Protein AF-A0A6M6JPF0-F1 (afdb_monomer)

Organism: NCBI:txid2736640

Secondary structure (DSSP, 8-state):
-EEEEE-SSS-EEEEE-SSSSSS-SEEEEESS-SSS--EEEE-SSSSSS-SEEEE--STTSSS---SEEEE-SSSSSS-SEEEE-SSSSSS--EEEE-TT--GGG--SSS---HHHHHHHHTT-

Nearest PDB structures (foldseek):
  8qjc-assembly1_A  TM=3.720E-01  e=1.946E+00  Salmonella bongori N268-08
  6l7i-assembly1_G  TM=3.555E-01  e=8.956E+00  Photorhabdus luminescens

pLDDT: mean 90.19, std 5.78, range [65.0, 96.75]

Foldseek 3Di:
DKDWDAFPQGKIWIFDDPPPPPAGQWIFIPNPPPPDTQKIFGDPPRPNAGQKMFGDPPPDPPDRQGQKIFGDPPPPQFTQKIFGDPPSPSDTPDIDGQPRHGNQCSDPNDDRCVVVVVRVVVVD

Structure (mmCIF, N/CA/C/O backbone):
data_AF-A0A6M6JPF0-F1
#
_entry.id   AF-A0A6M6JPF0-F1
#
loop_
_atom_site.group_PDB
_atom_site.id
_atom_site.type_symbol
_atom_site.label_atom_id
_atom_site.label_alt_id
_atom_site.label_comp_id
_atom_site.label_asym_id
_atom_site.label_entity_id
_atom_site.label_seq_id
_atom_site.pdbx_PDB_ins_code
_atom_site.Cartn_x
_atom_site.Cartn_y
_atom_site.Cartn_z
_atom_site.occupancy
_atom_site.B_iso_or_equiv
_atom_site.auth_seq_id
_atom_site.auth_comp_id
_atom_site.auth_asym_id
_atom_site.auth_atom_id
_atom_site.pdbx_PDB_model_num
ATOM 1 N N . MET A 1 1 ? -13.542 -11.568 9.873 1.00 86.19 1 MET A N 1
ATOM 2 C CA . MET A 1 1 ? -14.549 -10.506 10.074 1.00 86.19 1 MET A CA 1
ATOM 3 C C . MET A 1 1 ? -14.152 -9.314 9.209 1.00 86.19 1 MET A C 1
ATOM 5 O O . MET A 1 1 ? -13.039 -9.329 8.714 1.00 86.19 1 MET A O 1
ATOM 9 N N . SER A 1 2 ? -15.033 -8.344 8.948 1.00 92.00 2 SER A N 1
ATOM 10 C CA . SER A 1 2 ? -14.635 -7.126 8.228 1.00 92.00 2 SER A CA 1
ATOM 11 C C . SER A 1 2 ? -15.184 -5.888 8.923 1.00 92.00 2 SER A C 1
ATOM 13 O O . SER A 1 2 ? -16.391 -5.845 9.192 1.00 92.00 2 SER A O 1
ATOM 15 N N . ASP A 1 3 ? -14.337 -4.891 9.145 1.00 93.94 3 ASP A N 1
ATOM 16 C CA . ASP A 1 3 ? -14.708 -3.609 9.740 1.00 93.94 3 ASP A CA 1
ATOM 17 C C . ASP A 1 3 ? -14.397 -2.463 8.772 1.00 93.94 3 ASP A C 1
ATOM 19 O O . ASP A 1 3 ? -13.371 -2.459 8.102 1.00 93.94 3 ASP A O 1
ATOM 23 N N . ILE A 1 4 ? -15.318 -1.500 8.664 1.00 95.62 4 ILE A N 1
ATOM 24 C CA . ILE A 1 4 ? -15.231 -0.387 7.708 1.00 95.62 4 ILE A CA 1
ATOM 25 C C . ILE A 1 4 ? -15.078 0.930 8.465 1.00 95.62 4 ILE A C 1
ATOM 27 O O . ILE A 1 4 ? -15.894 1.263 9.332 1.00 95.62 4 ILE A O 1
ATOM 31 N N . TYR A 1 5 ? -14.085 1.713 8.062 1.00 96.44 5 TYR A N 1
ATOM 32 C CA . TYR A 1 5 ? -13.717 3.000 8.629 1.00 96.44 5 TYR A CA 1
ATOM 33 C C . TYR A 1 5 ? -13.816 4.092 7.565 1.00 96.44 5 TYR A C 1
ATOM 35 O O . TYR A 1 5 ? -13.472 3.895 6.405 1.00 96.44 5 TYR A O 1
ATOM 43 N N . TYR A 1 6 ? -14.286 5.266 7.982 1.00 95.50 6 TYR A N 1
ATOM 44 C CA . TYR A 1 6 ? -14.301 6.472 7.157 1.00 95.50 6 TYR A CA 1
ATOM 45 C C . TYR A 1 6 ? -13.288 7.437 7.754 1.00 95.50 6 TYR A C 1
ATOM 47 O O . TYR A 1 6 ? -13.478 7.891 8.887 1.00 95.50 6 TYR A O 1
ATOM 55 N N . THR A 1 7 ? -12.225 7.723 7.016 1.00 94.81 7 THR A N 1
ATOM 56 C CA . THR A 1 7 ? -11.117 8.556 7.485 1.00 94.81 7 THR A CA 1
ATOM 57 C C . THR A 1 7 ? -11.384 10.039 7.235 1.00 94.81 7 THR A C 1
ATOM 59 O O . THR A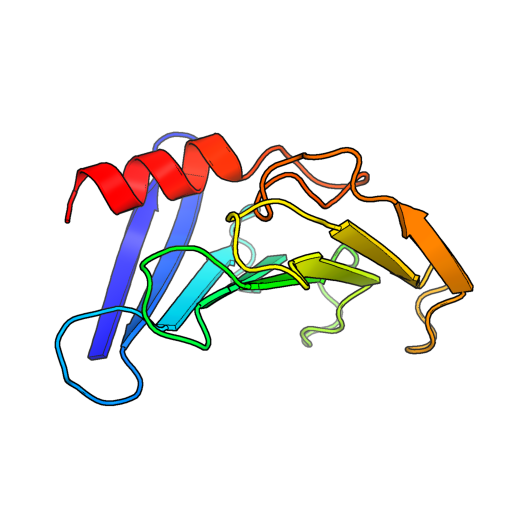 1 7 ? -12.324 10.443 6.534 1.00 94.81 7 THR A O 1
ATOM 62 N N . SER A 1 8 ? -10.592 10.887 7.886 1.00 94.06 8 SER A N 1
ATOM 63 C CA . SER A 1 8 ? -10.769 12.339 7.868 1.00 94.06 8 SER A CA 1
ATOM 64 C C . SER A 1 8 ? -10.379 13.005 6.543 1.00 94.06 8 SER A C 1
ATOM 66 O O . SER A 1 8 ? -10.933 14.058 6.210 1.00 94.06 8 SER A O 1
ATOM 68 N N . ASP A 1 9 ? -9.468 12.391 5.789 1.00 92.12 9 ASP A N 1
ATOM 69 C CA . ASP A 1 9 ? -9.040 12.794 4.442 1.00 92.12 9 ASP A CA 1
ATOM 70 C C . ASP A 1 9 ? -10.097 12.491 3.375 1.00 92.12 9 ASP A C 1
ATOM 72 O O . ASP A 1 9 ? -10.255 13.235 2.407 1.00 92.12 9 ASP A O 1
ATOM 76 N N . GLY A 1 10 ? -10.893 11.457 3.600 1.00 92.81 10 GLY A N 1
ATOM 77 C CA . GLY A 1 10 ? -11.924 11.043 2.687 1.00 92.81 10 GLY A CA 1
ATOM 78 C C . GLY A 1 10 ? -12.006 9.532 2.543 1.00 92.81 10 GLY A C 1
ATOM 79 O O . GLY A 1 10 ? -13.098 9.007 2.369 1.00 92.81 10 GLY A O 1
ATOM 80 N N . SER A 1 11 ? -10.902 8.827 2.656 1.00 94.94 11 SER A N 1
ATOM 81 C CA . SER A 1 11 ? -10.837 7.432 2.252 1.00 94.94 11 SER A CA 1
ATOM 82 C C . SER A 1 11 ? -11.816 6.533 3.021 1.00 94.94 11 SER A C 1
ATOM 84 O O . SER A 1 11 ? -12.273 6.823 4.139 1.00 94.94 11 SER A O 1
ATOM 86 N N . ILE A 1 12 ? -12.187 5.432 2.385 1.00 96.25 12 ILE A N 1
ATOM 87 C CA . ILE A 1 12 ? -12.885 4.323 3.021 1.00 96.25 12 ILE A CA 1
ATOM 88 C C . ILE A 1 12 ? -11.854 3.221 3.200 1.00 96.25 12 ILE A C 1
ATOM 90 O O . ILE A 1 12 ? -11.234 2.781 2.238 1.00 96.25 12 ILE A O 1
ATOM 94 N N . VAL A 1 13 ? -11.668 2.781 4.438 1.00 96.75 13 VAL A N 1
ATOM 95 C CA . VAL A 1 13 ? -10.736 1.705 4.767 1.00 96.75 13 VAL A CA 1
ATOM 96 C C . VAL A 1 13 ? -11.529 0.513 5.269 1.00 96.75 13 VAL A C 1
ATOM 98 O O . VAL A 1 13 ? -12.333 0.654 6.190 1.00 96.75 13 VAL A O 1
ATOM 101 N N . THR A 1 14 ? -11.308 -0.654 4.678 1.00 96.25 14 THR A N 1
ATOM 102 C CA . THR A 1 14 ? -11.872 -1.920 5.152 1.00 96.25 14 THR A CA 1
ATOM 103 C C . THR A 1 14 ? -10.749 -2.775 5.704 1.00 96.25 14 THR A C 1
ATOM 105 O O . THR A 1 14 ? -9.776 -3.020 5.002 1.00 96.25 14 THR A O 1
ATOM 108 N N . LEU A 1 15 ? -10.882 -3.226 6.945 1.00 94.81 15 LEU A N 1
ATOM 109 C CA . LEU A 1 15 ? -9.979 -4.206 7.533 1.00 94.81 15 LEU A CA 1
ATOM 110 C C . LEU A 1 15 ? -10.625 -5.586 7.458 1.00 94.81 15 LEU A C 1
ATOM 112 O O . LEU A 1 15 ? -11.805 -5.723 7.795 1.00 94.81 15 LEU A O 1
ATOM 116 N N . GLU A 1 16 ? -9.873 -6.591 7.027 1.00 94.75 16 GLU A N 1
ATOM 117 C CA . GLU A 1 16 ? -10.317 -7.973 6.880 1.00 94.75 16 GLU A CA 1
ATOM 118 C C . GLU A 1 16 ? -9.480 -8.915 7.752 1.00 94.75 16 GLU A C 1
ATOM 120 O O . GLU A 1 16 ? -8.272 -9.048 7.589 1.00 9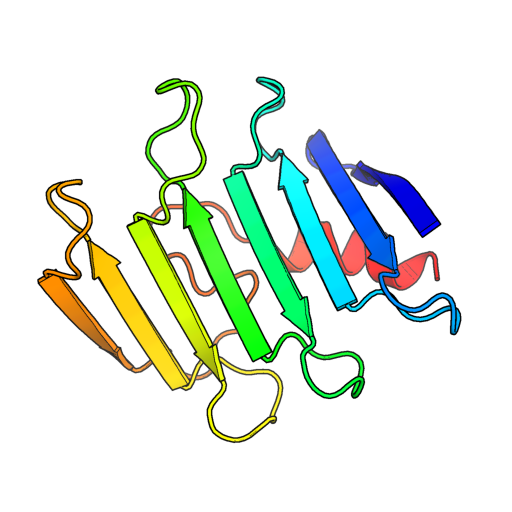4.75 16 GLU A O 1
ATOM 125 N N . ASP A 1 17 ? -10.176 -9.593 8.661 1.00 92.19 17 ASP A N 1
ATOM 126 C CA . ASP A 1 17 ? -9.688 -10.699 9.488 1.00 92.19 17 ASP A CA 1
ATOM 127 C C . ASP A 1 17 ? -10.143 -12.015 8.827 1.00 92.19 17 ASP A C 1
ATOM 129 O O . ASP A 1 17 ? -11.328 -12.386 8.843 1.00 92.19 17 ASP A O 1
ATOM 133 N N . HIS A 1 18 ? -9.236 -12.702 8.151 1.00 90.81 18 HIS A N 1
ATOM 134 C CA . HIS A 1 18 ? -9.524 -13.892 7.366 1.00 90.81 18 HIS A CA 1
ATOM 135 C C . HIS A 1 18 ? -9.636 -15.158 8.214 1.00 90.81 18 HIS A C 1
ATOM 137 O O . HIS A 1 18 ? -10.379 -16.074 7.824 1.00 90.81 18 HIS A O 1
ATOM 143 N N . ASP A 1 19 ? -8.934 -15.242 9.343 1.00 90.88 19 ASP A N 1
ATOM 144 C CA . ASP A 1 19 ? -8.840 -16.473 10.132 1.00 90.88 19 ASP A CA 1
ATOM 145 C C . ASP A 1 19 ? -9.641 -16.459 11.452 1.00 90.88 19 ASP A C 1
ATOM 147 O O . ASP A 1 19 ? -9.952 -17.522 12.012 1.00 90.88 19 ASP A O 1
ATOM 151 N N . GLY A 1 20 ? -10.132 -15.289 11.851 1.00 90.00 20 GLY A N 1
ATOM 152 C CA . GLY A 1 20 ? -11.012 -15.064 12.987 1.00 90.00 20 GLY A CA 1
ATOM 153 C C . GLY A 1 20 ? -10.290 -14.941 14.325 1.00 90.00 20 GLY A C 1
ATOM 154 O O . GLY A 1 20 ? -10.938 -15.167 15.360 1.00 90.00 20 GLY A O 1
ATOM 155 N N . ASP A 1 21 ? -8.984 -14.678 14.340 1.00 87.12 21 ASP A N 1
ATOM 156 C CA . ASP A 1 21 ? -8.197 -14.575 15.569 1.00 87.12 21 ASP A CA 1
ATOM 157 C C . ASP A 1 21 ? -8.246 -13.183 16.232 1.00 87.12 21 ASP A C 1
ATOM 159 O O . ASP A 1 21 ? -7.904 -13.048 17.416 1.00 87.12 21 ASP A O 1
ATOM 163 N N . GLY A 1 22 ? -8.812 -12.201 15.523 1.00 84.62 22 GLY A N 1
ATOM 164 C CA . GLY A 1 22 ? -8.998 -10.828 15.981 1.00 84.62 22 GLY A CA 1
ATOM 165 C C . GLY A 1 22 ? -7.877 -9.868 15.586 1.00 84.62 22 GLY A C 1
ATOM 166 O O . GLY A 1 22 ? -7.877 -8.752 16.107 1.00 84.62 22 GLY A O 1
ATOM 167 N N . TYR A 1 23 ? -6.961 -10.290 14.716 1.00 84.94 23 TYR A N 1
ATOM 168 C CA . TYR A 1 23 ? -6.048 -9.432 13.970 1.00 84.94 23 TYR A CA 1
ATOM 169 C C . TYR A 1 23 ? -6.483 -9.369 12.505 1.00 84.94 23 TYR A C 1
ATOM 171 O O . TYR A 1 23 ? -7.149 -10.267 12.000 1.00 84.94 23 TYR A O 1
ATOM 179 N N . GLU A 1 24 ? -6.186 -8.261 11.838 1.00 89.19 24 GLU A N 1
ATOM 180 C CA . GLU A 1 24 ? -6.562 -8.058 10.445 1.00 89.19 24 GLU A CA 1
ATOM 181 C C . GLU A 1 24 ? -5.369 -8.351 9.530 1.00 89.19 24 GLU A C 1
ATOM 183 O O . GLU A 1 24 ? -4.329 -7.706 9.640 1.00 89.19 24 GLU A O 1
ATOM 188 N N . GLU A 1 25 ? -5.511 -9.312 8.615 1.00 92.56 25 GLU A N 1
ATOM 189 C CA . GLU A 1 25 ? -4.454 -9.660 7.655 1.00 92.56 25 GLU A CA 1
ATOM 190 C C . GLU A 1 25 ? -4.476 -8.771 6.413 1.00 92.56 25 GLU A C 1
ATOM 192 O O . GLU A 1 25 ? -3.515 -8.755 5.646 1.00 92.56 25 GLU A O 1
ATOM 197 N N . THR A 1 26 ? -5.588 -8.091 6.126 1.00 95.00 26 THR A N 1
ATOM 198 C CA . THR A 1 26 ? -5.709 -7.270 4.915 1.00 95.00 26 THR A CA 1
ATOM 199 C C . THR A 1 26 ? -6.416 -5.951 5.187 1.00 95.00 26 THR A C 1
ATOM 201 O O . THR A 1 26 ? -7.510 -5.908 5.742 1.00 95.00 26 THR A O 1
ATOM 204 N N . THR A 1 27 ? -5.798 -4.863 4.737 1.00 95.06 27 THR A N 1
ATOM 205 C CA . THR A 1 27 ? -6.346 -3.508 4.744 1.00 95.06 27 THR A CA 1
ATOM 206 C C . THR A 1 27 ? -6.600 -3.068 3.306 1.00 95.06 27 THR A C 1
ATOM 208 O O . THR A 1 27 ? -5.671 -2.941 2.512 1.00 95.06 27 THR A O 1
ATOM 211 N N . LEU A 1 28 ? -7.860 -2.810 2.973 1.00 95.75 28 LEU A N 1
ATOM 212 C CA . LEU A 1 28 ? -8.305 -2.297 1.678 1.00 95.75 28 LEU A CA 1
ATOM 213 C C . LEU A 1 28 ? -8.582 -0.798 1.795 1.00 95.75 28 LEU A C 1
ATOM 215 O O . LEU A 1 28 ? -9.255 -0.378 2.739 1.00 95.75 28 LEU A O 1
ATOM 219 N N . VAL A 1 29 ? -8.115 0.002 0.841 1.00 95.31 29 VAL A N 1
ATOM 220 C CA . VAL A 1 29 ? -8.321 1.456 0.813 1.00 95.31 29 VAL A CA 1
ATOM 221 C C . VAL A 1 29 ? -8.995 1.861 -0.494 1.00 95.31 29 VAL A C 1
ATOM 223 O O . VAL A 1 29 ? -8.428 1.658 -1.558 1.00 95.31 29 VAL A O 1
ATOM 226 N N . ASP A 1 30 ? -10.184 2.446 -0.394 1.00 94.19 30 ASP A N 1
ATOM 227 C CA . ASP A 1 30 ? -10.863 3.219 -1.443 1.00 94.19 30 ASP A CA 1
ATOM 228 C C . ASP A 1 30 ? -10.621 4.704 -1.117 1.00 94.19 30 ASP A C 1
ATOM 230 O O . ASP A 1 30 ? -11.309 5.317 -0.291 1.00 94.19 30 ASP A O 1
ATOM 234 N N . GLU A 1 31 ? -9.534 5.246 -1.659 1.00 92.19 31 GLU A N 1
ATOM 235 C CA . GLU A 1 31 ? -9.093 6.627 -1.478 1.00 92.19 31 GLU A CA 1
ATOM 236 C C . GLU A 1 31 ? -10.074 7.595 -2.143 1.00 92.19 31 GLU A C 1
ATOM 238 O O . GLU A 1 31 ? -10.452 8.629 -1.574 1.00 92.19 31 GLU A O 1
ATOM 243 N N . ASN A 1 32 ? -10.494 7.262 -3.362 1.00 90.56 32 ASN A N 1
ATOM 244 C CA . ASN A 1 32 ? -11.155 8.209 -4.244 1.00 90.56 32 ASN A CA 1
ATOM 245 C C . ASN A 1 32 ? -12.704 8.197 -4.105 1.00 90.56 32 ASN A C 1
ATOM 247 O O . ASN A 1 32 ? -13.376 9.169 -4.487 1.00 90.56 32 ASN A O 1
ATOM 251 N N . ARG A 1 33 ? -13.258 7.175 -3.436 1.00 91.38 33 ARG A N 1
ATOM 252 C CA . ARG A 1 33 ? -14.685 6.915 -3.164 1.00 91.38 33 ARG A CA 1
ATOM 253 C C . ARG A 1 33 ? -15.530 6.620 -4.396 1.00 91.38 33 ARG A C 1
ATOM 255 O O . ARG A 1 33 ? -16.727 6.954 -4.413 1.00 91.38 33 ARG A O 1
ATOM 262 N N . ASP A 1 34 ? -14.947 6.041 -5.428 1.00 89.50 34 ASP A N 1
ATOM 263 C CA . ASP A 1 34 ? -15.700 5.523 -6.568 1.00 89.50 34 ASP A CA 1
ATOM 264 C C . ASP A 1 34 ? -16.323 4.147 -6.280 1.00 89.50 34 ASP A C 1
ATOM 266 O O . ASP A 1 34 ? -17.251 3.741 -6.987 1.00 89.50 34 ASP A O 1
ATOM 270 N N . GLY A 1 35 ? -15.940 3.516 -5.164 1.00 88.88 35 GLY A N 1
ATOM 271 C CA . GLY A 1 35 ? -16.414 2.204 -4.741 1.00 88.88 35 GLY A CA 1
ATOM 272 C C . GLY A 1 35 ? -15.528 1.056 -5.218 1.00 88.88 35 GLY A C 1
ATOM 273 O O . GLY A 1 35 ? -15.889 -0.102 -4.979 1.00 88.88 35 GLY A O 1
ATOM 274 N N . GLU A 1 36 ? -14.407 1.365 -5.863 1.00 90.31 36 GLU A N 1
ATOM 275 C CA . GLU A 1 36 ? -13.327 0.443 -6.188 1.00 90.31 36 GLU A CA 1
ATOM 276 C C . GLU A 1 36 ? -12.212 0.588 -5.146 1.00 90.31 36 GLU A C 1
ATOM 278 O O . GLU A 1 36 ? -12.141 1.557 -4.398 1.00 90.31 36 GLU A O 1
ATOM 283 N N . THR A 1 37 ? -11.391 -0.447 -4.989 1.00 92.12 37 THR A N 1
ATOM 284 C CA . THR A 1 37 ? -10.282 -0.393 -4.031 1.00 92.12 37 THR A CA 1
ATOM 285 C C . THR A 1 37 ? -9.047 0.118 -4.752 1.00 92.12 37 THR A C 1
ATOM 287 O O . THR A 1 37 ? -8.621 -0.515 -5.702 1.00 92.12 37 THR A O 1
ATOM 290 N N . ASP A 1 38 ? -8.438 1.198 -4.279 1.00 92.56 38 ASP A N 1
ATOM 291 C CA . ASP A 1 38 ? -7.210 1.753 -4.857 1.00 92.56 38 ASP A CA 1
ATOM 292 C C . ASP A 1 38 ? -5.949 1.056 -4.304 1.00 92.56 38 ASP A C 1
ATOM 294 O O . ASP A 1 38 ? -4.916 0.988 -4.972 1.00 92.56 38 ASP A O 1
ATOM 298 N N . ALA A 1 39 ? -5.997 0.522 -3.073 1.00 94.88 39 ALA A N 1
ATOM 299 C CA . ALA A 1 39 ? -4.844 -0.146 -2.465 1.00 94.88 39 ALA A CA 1
ATOM 300 C C . ALA A 1 39 ? -5.192 -1.321 -1.547 1.00 94.88 39 ALA A C 1
ATOM 302 O O . ALA A 1 39 ? -6.167 -1.277 -0.797 1.00 94.88 39 ALA A O 1
ATOM 303 N N . TRP A 1 40 ? -4.352 -2.358 -1.576 1.00 95.44 40 TRP A N 1
ATOM 304 C CA . TRP A 1 40 ? -4.372 -3.488 -0.643 1.00 95.44 40 TRP A CA 1
ATOM 305 C C . TRP A 1 40 ? -3.062 -3.500 0.134 1.00 95.44 40 TRP A C 1
ATOM 307 O O . TRP A 1 40 ? -1.999 -3.499 -0.481 1.00 95.44 40 TRP A O 1
ATOM 317 N N . LEU A 1 41 ? -3.127 -3.567 1.458 1.00 95.12 41 LEU A N 1
ATOM 318 C CA . LEU A 1 41 ? -1.984 -3.800 2.339 1.00 95.12 41 LEU A CA 1
ATOM 319 C C . LEU A 1 41 ? -2.204 -5.128 3.058 1.00 95.12 41 LEU A C 1
ATOM 321 O O . LEU A 1 41 ? -3.310 -5.376 3.533 1.00 95.12 41 LEU A O 1
ATOM 325 N N . ILE A 1 42 ? -1.198 -5.999 3.071 1.00 94.94 42 ILE A N 1
ATOM 326 C CA . ILE A 1 42 ? -1.344 -7.380 3.536 1.00 94.94 42 ILE A CA 1
ATOM 327 C C . ILE A 1 42 ? -0.253 -7.703 4.549 1.00 94.94 42 ILE A C 1
ATOM 329 O O . ILE A 1 42 ? 0.928 -7.671 4.198 1.00 94.94 42 ILE A O 1
ATOM 333 N N . ASP A 1 43 ? -0.657 -8.089 5.754 1.00 91.81 43 ASP A N 1
ATOM 334 C CA . ASP A 1 43 ? 0.185 -8.717 6.775 1.00 91.81 43 ASP A CA 1
ATOM 335 C C . ASP A 1 43 ? 0.058 -10.242 6.627 1.00 91.81 43 ASP A C 1
ATOM 337 O O . ASP A 1 43 ? -1.012 -10.822 6.816 1.00 91.81 43 ASP A O 1
ATOM 341 N N . THR A 1 44 ? 1.133 -10.906 6.200 1.00 90.06 44 THR A N 1
ATOM 342 C CA . THR A 1 44 ? 1.116 -12.348 5.911 1.00 90.06 44 THR A CA 1
ATOM 343 C C . THR A 1 44 ? 1.671 -13.204 7.043 1.00 90.06 44 THR A C 1
ATOM 345 O O . THR A 1 44 ? 1.502 -14.431 7.006 1.00 90.06 44 THR A O 1
ATOM 348 N N . ASP A 1 45 ? 2.341 -12.601 8.025 1.00 88.31 45 ASP A N 1
ATOM 349 C CA . ASP A 1 45 ? 2.978 -13.310 9.135 1.00 88.31 45 ASP A CA 1
ATOM 350 C C . ASP A 1 45 ? 2.424 -12.956 10.529 1.00 88.31 45 ASP A C 1
ATOM 352 O O . ASP A 1 45 ? 2.752 -13.643 11.508 1.00 88.31 45 ASP A O 1
ATOM 356 N N . GLY A 1 46 ? 1.496 -11.997 10.591 1.00 84.69 46 GLY A N 1
ATOM 357 C CA . GLY A 1 46 ? 0.724 -11.608 11.767 1.00 84.69 46 GLY A CA 1
ATOM 358 C C . GLY A 1 46 ? 1.51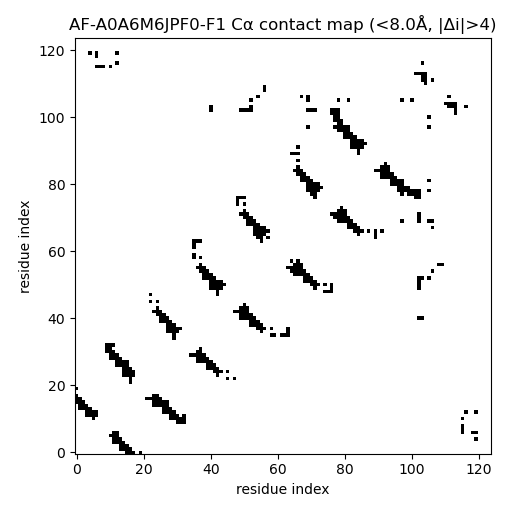6 -10.755 12.753 1.00 84.69 46 GLY A C 1
ATOM 359 O O . GLY A 1 46 ? 1.246 -10.797 13.961 1.00 84.69 46 GLY A O 1
ATOM 360 N N . ASP A 1 47 ? 2.547 -10.041 12.295 1.00 84.88 47 ASP A N 1
ATOM 361 C CA . ASP A 1 47 ? 3.380 -9.200 13.153 1.00 84.88 47 ASP A CA 1
ATOM 362 C C . ASP A 1 47 ? 2.872 -7.754 13.302 1.00 84.88 47 ASP A C 1
ATOM 364 O O . ASP A 1 47 ? 3.498 -6.952 14.012 1.00 84.88 47 ASP A O 1
ATOM 368 N N . THR A 1 48 ? 1.695 -7.455 12.741 1.00 81.81 48 THR A N 1
ATOM 369 C CA . THR A 1 48 ? 1.018 -6.148 12.677 1.00 81.81 48 THR A CA 1
ATOM 370 C C . THR A 1 48 ? 1.702 -5.139 11.756 1.00 81.81 48 THR A C 1
ATOM 372 O O . THR A 1 48 ? 1.560 -3.921 11.928 1.00 81.81 48 THR A O 1
ATOM 375 N N . ARG A 1 49 ? 2.487 -5.626 10.793 1.00 86.19 49 ARG A N 1
ATOM 376 C CA . ARG A 1 49 ? 3.110 -4.826 9.741 1.00 86.19 49 ARG A CA 1
ATOM 377 C C . ARG A 1 49 ? 2.813 -5.468 8.404 1.00 86.19 49 ARG A C 1
ATOM 379 O O . ARG A 1 49 ? 2.949 -6.667 8.227 1.00 86.19 49 ARG A O 1
ATOM 386 N N . ASP A 1 50 ? 2.463 -4.632 7.442 1.00 91.06 50 ASP A N 1
ATOM 387 C CA . ASP A 1 50 ? 2.191 -5.114 6.099 1.00 91.06 50 ASP A CA 1
ATOM 388 C C . ASP A 1 50 ? 3.493 -5.635 5.458 1.00 91.06 50 ASP A C 1
ATOM 390 O O . ASP A 1 50 ? 4.514 -4.941 5.442 1.00 91.06 50 ASP A O 1
ATOM 394 N N . ASP A 1 51 ? 3.446 -6.841 4.898 1.00 93.69 51 ASP A N 1
ATOM 395 C CA . ASP A 1 51 ? 4.521 -7.466 4.122 1.00 93.69 51 ASP A CA 1
ATOM 396 C C . ASP A 1 51 ? 4.429 -7.110 2.635 1.00 93.69 51 ASP A C 1
ATOM 398 O O . ASP A 1 51 ? 5.422 -7.130 1.896 1.00 93.69 51 ASP A O 1
ATOM 402 N N . GLN A 1 52 ? 3.213 -6.832 2.161 1.00 95.94 52 GLN A N 1
ATOM 403 C CA . GLN A 1 52 ? 2.928 -6.555 0.758 1.00 95.94 52 GLN A CA 1
ATOM 404 C C . GLN A 1 52 ? 1.942 -5.405 0.619 1.00 95.94 52 GLN A C 1
ATOM 406 O O . GLN A 1 52 ? 1.021 -5.258 1.418 1.00 95.94 52 GLN A O 1
ATOM 411 N N . ALA A 1 53 ? 2.128 -4.612 -0.431 1.00 95.62 53 ALA A N 1
ATOM 412 C CA . ALA A 1 53 ? 1.174 -3.605 -0.847 1.00 95.62 53 ALA A CA 1
ATOM 413 C C . ALA A 1 53 ? 0.957 -3.673 -2.355 1.00 95.62 53 ALA A C 1
ATOM 415 O O . ALA A 1 53 ? 1.913 -3.807 -3.120 1.00 95.62 53 ALA A O 1
ATOM 416 N N . TYR A 1 54 ? -0.295 -3.565 -2.766 1.00 95.69 54 TYR A N 1
ATOM 417 C CA . TYR A 1 54 ? -0.721 -3.537 -4.157 1.00 95.69 54 TYR A CA 1
ATOM 418 C C . TYR A 1 54 ? -1.504 -2.254 -4.380 1.00 95.69 54 TYR A C 1
ATOM 420 O O . TYR A 1 54 ? -2.330 -1.900 -3.542 1.00 95.69 54 TYR A O 1
ATOM 428 N N . PHE A 1 55 ? -1.250 -1.575 -5.491 1.00 94.50 55 PHE A N 1
ATOM 429 C CA . PHE A 1 55 ? -1.924 -0.332 -5.836 1.00 94.50 55 PHE A CA 1
ATOM 430 C C . PHE A 1 55 ? -2.430 -0.396 -7.260 1.00 94.50 55 PHE A C 1
ATOM 432 O O . PHE A 1 55 ? -1.652 -0.685 -8.174 1.00 94.50 55 PHE A O 1
ATOM 439 N N . ASP A 1 56 ? -3.700 -0.072 -7.416 1.00 92.06 56 ASP A N 1
ATOM 440 C CA . ASP A 1 56 ? -4.339 0.152 -8.698 1.00 92.06 56 ASP A CA 1
ATOM 441 C C . ASP A 1 56 ? -4.342 1.660 -8.965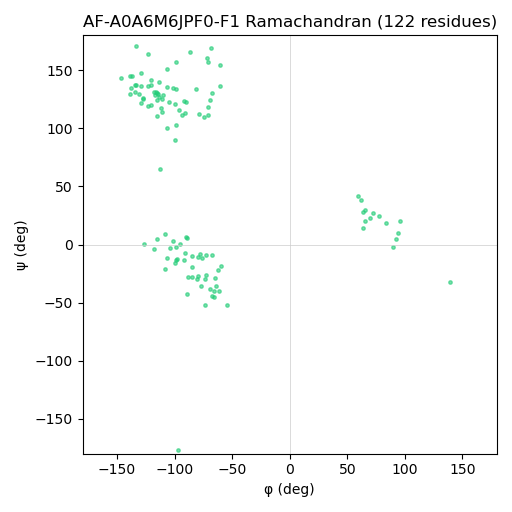 1.00 92.06 56 ASP A C 1
ATOM 443 O O . ASP A 1 56 ? -4.889 2.448 -8.193 1.00 92.06 56 ASP A O 1
ATOM 447 N N . ASN A 1 57 ? -3.631 2.087 -10.005 1.00 87.19 57 ASN A N 1
ATOM 448 C CA . ASN A 1 57 ? -3.568 3.487 -10.417 1.00 87.19 57 ASN A CA 1
ATOM 449 C C . ASN A 1 57 ? -4.469 3.768 -11.625 1.00 87.19 57 ASN A C 1
ATOM 451 O O . ASN A 1 57 ? -4.459 4.900 -12.133 1.00 87.19 57 ASN A O 1
ATOM 455 N N . SER A 1 58 ? -5.222 2.776 -12.097 1.00 80.25 58 SER A N 1
ATOM 456 C CA . SER A 1 58 ? -6.121 2.858 -13.240 1.00 80.25 58 SER A CA 1
ATOM 457 C C . SER A 1 58 ? -7.588 2.728 -12.798 1.00 80.25 58 SER A C 1
ATOM 459 O O . SER A 1 58 ? -8.289 1.819 -13.237 1.00 80.25 58 SER A O 1
ATOM 461 N N . PRO A 1 59 ? -8.114 3.690 -12.011 1.00 65.00 59 PRO A N 1
ATOM 462 C CA . PRO A 1 59 ? -9.480 3.609 -11.505 1.00 65.00 59 PRO A CA 1
ATOM 463 C C . PRO A 1 59 ? -10.507 3.574 -12.648 1.00 65.00 59 PRO A C 1
ATOM 465 O O . PRO A 1 59 ? -10.442 4.376 -13.596 1.00 65.00 59 PRO A O 1
ATOM 468 N N . GLY A 1 60 ? -11.500 2.690 -12.530 1.00 66.56 60 GLY A N 1
ATOM 469 C CA . GLY A 1 60 ? -12.665 2.614 -13.406 1.00 66.56 60 GLY A CA 1
ATOM 470 C C . GLY A 1 60 ? -12.593 1.609 -14.558 1.00 66.56 60 GLY A C 1
ATOM 471 O O . GLY A 1 60 ? -13.346 1.774 -15.530 1.00 66.56 60 GLY A O 1
ATOM 472 N N . ASP A 1 61 ? -11.721 0.601 -14.500 1.00 74.25 61 ASP A N 1
ATOM 473 C CA . ASP A 1 61 ? -11.785 -0.570 -15.389 1.00 74.25 61 ASP A CA 1
ATOM 474 C C . ASP A 1 61 ? -12.639 -1.733 -14.831 1.00 74.25 61 ASP A C 1
ATOM 476 O O . ASP A 1 61 ? -12.802 -2.754 -15.510 1.00 74.25 61 ASP A O 1
ATOM 480 N N . ASP A 1 62 ? -13.319 -1.507 -13.696 1.00 73.12 62 ASP A N 1
ATOM 481 C CA . ASP A 1 62 ? -14.176 -2.454 -12.970 1.00 73.12 62 ASP A CA 1
ATOM 482 C C . ASP A 1 62 ? -13.418 -3.689 -12.420 1.00 73.12 62 ASP A C 1
ATOM 484 O O . ASP A 1 62 ? -14.058 -4.677 -12.021 1.00 73.12 62 ASP A O 1
ATOM 488 N N . ASP A 1 63 ? -12.081 -3.675 -12.384 1.00 79.75 63 ASP A N 1
ATOM 489 C CA . ASP A 1 63 ? -11.278 -4.689 -11.704 1.00 79.75 63 ASP A CA 1
ATOM 490 C C . ASP A 1 63 ? -10.165 -4.082 -10.835 1.00 79.75 63 ASP A C 1
ATOM 492 O O . ASP A 1 63 ? -10.028 -2.874 -10.745 1.00 79.75 63 ASP A O 1
ATOM 496 N N . PHE A 1 64 ? -9.503 -4.925 -10.035 1.00 86.94 64 PHE A N 1
ATOM 497 C CA . PHE A 1 64 ? -8.317 -4.513 -9.285 1.00 8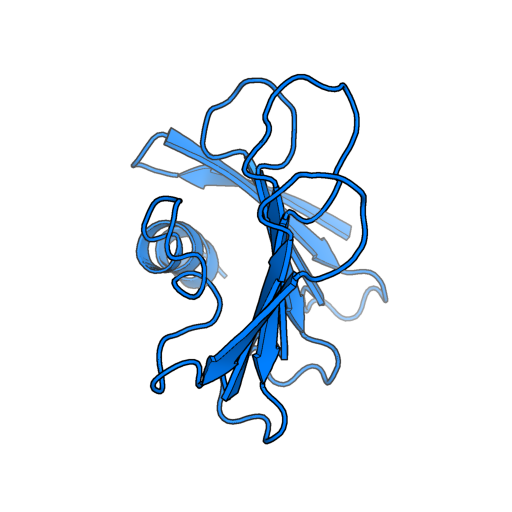6.94 64 PHE A CA 1
ATOM 498 C C . PHE A 1 64 ? -7.116 -5.150 -9.965 1.00 86.94 64 PHE A C 1
ATOM 500 O O . PHE A 1 64 ? -6.841 -6.342 -9.748 1.00 86.94 64 PHE A O 1
ATOM 507 N N . THR A 1 65 ? -6.417 -4.369 -10.780 1.00 89.25 65 THR A N 1
ATOM 508 C CA . THR A 1 65 ? -5.182 -4.791 -11.436 1.00 89.25 65 THR A CA 1
ATOM 509 C C . THR A 1 65 ? -4.038 -3.938 -10.907 1.00 89.25 65 THR A C 1
ATOM 511 O O . THR A 1 65 ? -3.945 -2.742 -11.140 1.00 89.25 65 THR A O 1
ATOM 514 N N . ALA A 1 66 ? -3.156 -4.566 -10.129 1.00 91.31 66 ALA A N 1
ATOM 515 C CA . ALA A 1 66 ? -2.094 -3.843 -9.448 1.00 91.31 66 ALA A CA 1
ATOM 516 C C . ALA A 1 66 ? -1.023 -3.349 -10.431 1.00 91.31 66 ALA A C 1
ATOM 518 O O . ALA A 1 66 ? -0.207 -4.133 -10.916 1.00 91.31 66 ALA A O 1
ATOM 519 N N . ASP A 1 67 ? -0.958 -2.037 -10.615 1.00 92.44 67 ASP A N 1
ATOM 520 C CA . ASP A 1 67 ? 0.083 -1.364 -11.394 1.00 92.44 67 ASP A CA 1
ATOM 521 C C . ASP A 1 67 ? 1.377 -1.208 -10.603 1.00 92.44 67 ASP A C 1
ATOM 523 O O . ASP A 1 67 ? 2.476 -1.108 -11.151 1.00 92.44 67 ASP A O 1
ATOM 527 N N . VAL A 1 68 ? 1.257 -1.148 -9.277 1.00 94.56 68 VAL A N 1
ATOM 528 C CA . VAL A 1 68 ? 2.404 -1.095 -8.378 1.00 94.56 68 VAL A CA 1
ATOM 529 C C . VAL A 1 68 ? 2.274 -2.185 -7.333 1.00 94.56 68 VAL A C 1
ATOM 531 O O . VAL A 1 68 ? 1.303 -2.237 -6.585 1.00 94.56 68 VAL A O 1
ATOM 534 N N . THR A 1 69 ? 3.302 -3.024 -7.236 1.00 95.88 69 THR A N 1
ATOM 535 C CA . THR A 1 69 ? 3.455 -3.997 -6.153 1.00 95.88 69 THR A CA 1
ATOM 536 C C . THR A 1 69 ? 4.685 -3.648 -5.327 1.00 95.88 69 THR A C 1
ATOM 538 O O . THR A 1 69 ? 5.801 -3.586 -5.844 1.00 95.88 69 THR A O 1
ATOM 541 N N . ALA A 1 70 ? 4.519 -3.468 -4.027 1.00 95.81 70 ALA A N 1
ATOM 542 C CA . ALA A 1 70 ? 5.591 -3.250 -3.072 1.00 95.81 70 ALA A CA 1
ATOM 543 C C . ALA A 1 70 ? 5.694 -4.433 -2.109 1.00 95.81 70 ALA A C 1
ATOM 545 O O . ALA A 1 70 ? 4.686 -4.981 -1.678 1.00 95.81 70 ALA A O 1
ATOM 546 N N . VAL A 1 71 ? 6.921 -4.838 -1.782 1.00 95.81 71 VAL A N 1
ATOM 547 C CA . VAL A 1 71 ? 7.170 -5.955 -0.862 1.00 95.81 71 VAL A CA 1
ATOM 548 C C . VAL A 1 71 ? 8.249 -5.604 0.153 1.00 95.81 71 VAL A C 1
ATOM 550 O O . VAL A 1 71 ? 9.294 -5.038 -0.200 1.00 95.81 71 VAL A O 1
ATOM 553 N N . ASP A 1 72 ? 8.000 -5.986 1.397 1.00 94.75 72 ASP A N 1
ATOM 554 C CA . ASP A 1 72 ? 8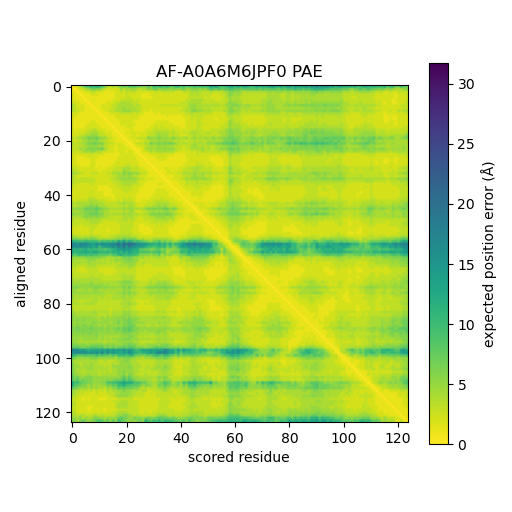.999 -6.153 2.442 1.00 94.75 72 AS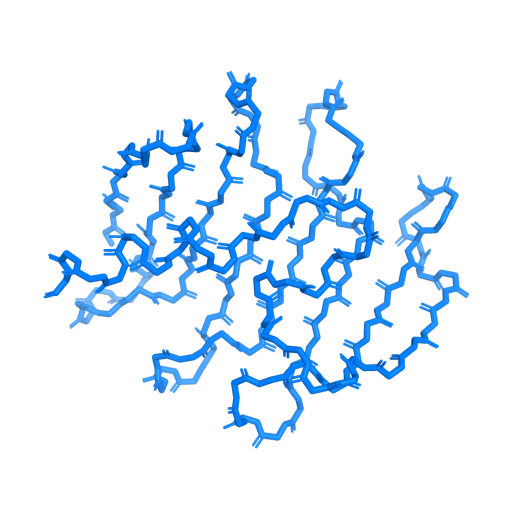P A CA 1
ATOM 555 C C . ASP A 1 72 ? 9.501 -7.599 2.394 1.00 94.75 72 ASP A C 1
ATOM 557 O O . ASP A 1 72 ? 8.731 -8.554 2.435 1.00 94.75 72 ASP A O 1
ATOM 561 N N . THR A 1 73 ? 10.806 -7.791 2.226 1.00 92.12 73 THR A N 1
ATOM 562 C CA . THR A 1 73 ? 11.398 -9.136 2.160 1.00 92.12 73 THR A CA 1
ATOM 563 C C . THR A 1 73 ? 12.115 -9.532 3.442 1.00 92.12 73 THR A C 1
ATOM 565 O O . THR A 1 73 ? 12.654 -10.642 3.524 1.00 92.12 73 THR A O 1
ATOM 568 N N . ASN A 1 74 ? 12.174 -8.626 4.416 1.00 91.12 74 ASN A N 1
ATOM 569 C CA . ASN A 1 74 ? 12.915 -8.799 5.652 1.00 91.12 74 ASN A CA 1
ATOM 570 C C . ASN A 1 74 ? 12.073 -8.568 6.925 1.00 91.12 74 ASN A C 1
ATOM 572 O O . ASN A 1 74 ? 12.605 -8.776 8.021 1.00 91.12 74 ASN A O 1
ATOM 576 N N . SER A 1 75 ? 10.786 -8.245 6.762 1.00 88.81 75 SER A N 1
ATOM 577 C CA . SER A 1 75 ? 9.774 -8.062 7.811 1.00 88.81 75 SER A CA 1
ATOM 578 C C . SER A 1 75 ? 10.163 -6.962 8.807 1.00 88.81 75 SER A C 1
ATOM 580 O O . SER A 1 75 ? 10.042 -7.103 10.028 1.00 88.81 75 SER A O 1
ATOM 582 N N . ASP A 1 76 ? 10.706 -5.846 8.311 1.00 87.94 76 ASP A N 1
ATOM 583 C CA . ASP A 1 76 ? 10.949 -4.649 9.121 1.00 87.94 76 ASP A CA 1
ATOM 584 C C . ASP A 1 76 ? 9.815 -3.609 9.029 1.00 87.94 76 ASP A C 1
ATOM 586 O O . ASP A 1 76 ? 9.833 -2.598 9.752 1.00 87.94 76 ASP A O 1
ATOM 590 N N . GLY A 1 77 ? 8.772 -3.913 8.257 1.00 87.00 77 GLY A N 1
ATOM 591 C CA . GLY A 1 77 ? 7.637 -3.065 7.926 1.00 87.00 77 GLY A CA 1
ATOM 592 C C . GLY A 1 77 ? 8.016 -1.954 6.952 1.00 87.00 77 GLY A C 1
ATOM 593 O O . GLY A 1 77 ? 7.462 -0.852 7.045 1.00 87.00 77 GLY A O 1
ATOM 594 N N . ARG A 1 78 ? 9.045 -2.148 6.120 1.00 92.25 78 ARG A N 1
ATOM 595 C CA . ARG A 1 78 ? 9.474 -1.188 5.095 1.00 92.25 78 ARG A CA 1
ATOM 596 C C . ARG A 1 78 ? 9.617 -1.865 3.753 1.00 92.25 78 ARG A C 1
ATOM 598 O O . ARG A 1 78 ? 10.046 -3.003 3.625 1.00 92.25 78 ARG A O 1
ATOM 605 N N . VAL A 1 79 ? 9.327 -1.096 2.713 1.00 94.50 79 VAL A N 1
ATOM 606 C CA . VAL A 1 79 ? 9.456 -1.603 1.357 1.00 94.50 79 VAL A CA 1
ATOM 607 C C . VAL A 1 79 ? 10.929 -1.807 0.982 1.00 94.50 79 VAL A C 1
ATOM 609 O O . VAL A 1 79 ? 11.753 -0.882 0.986 1.00 94.50 79 VAL A O 1
ATOM 612 N N . ASP A 1 80 ? 11.245 -3.030 0.570 1.00 94.81 80 ASP A N 1
ATOM 613 C CA . ASP A 1 80 ? 12.536 -3.399 -0.005 1.00 94.81 80 ASP A CA 1
ATOM 614 C C . ASP A 1 80 ? 12.532 -3.207 -1.521 1.00 94.81 80 ASP A C 1
ATOM 616 O O . ASP A 1 80 ? 13.499 -2.718 -2.125 1.00 94.81 80 ASP A O 1
ATOM 620 N N . ARG A 1 81 ? 11.430 -3.607 -2.160 1.00 95.50 81 ARG A N 1
ATOM 621 C CA . ARG A 1 81 ? 11.295 -3.699 -3.614 1.00 95.50 81 ARG A CA 1
ATOM 622 C C . ARG A 1 81 ? 9.941 -3.164 -4.048 1.00 95.50 81 ARG A C 1
ATOM 624 O O . ARG A 1 81 ? 8.929 -3.546 -3.478 1.00 95.50 81 ARG A O 1
ATOM 631 N N . VAL A 1 82 ? 9.952 -2.349 -5.096 1.00 95.81 82 VAL A N 1
ATOM 632 C CA . VAL A 1 82 ? 8.750 -1.880 -5.793 1.00 95.81 82 VAL A CA 1
ATOM 633 C C . VAL A 1 82 ? 8.819 -2.378 -7.229 1.00 95.81 82 VAL A C 1
ATOM 635 O O . VAL A 1 82 ? 9.866 -2.252 -7.872 1.00 95.81 82 VAL A O 1
ATOM 638 N N . TYR A 1 83 ? 7.735 -2.970 -7.701 1.00 96.00 83 TYR A N 1
ATOM 639 C CA . TYR A 1 83 ? 7.515 -3.415 -9.067 1.00 96.00 83 TYR A CA 1
ATOM 640 C C . TYR A 1 83 ? 6.463 -2.499 -9.683 1.00 96.00 83 TYR A C 1
ATOM 642 O O . TYR A 1 83 ? 5.431 -2.286 -9.059 1.00 96.00 83 TYR A O 1
ATOM 650 N N . ASP A 1 84 ? 6.745 -1.944 -10.857 1.00 94.75 84 ASP A N 1
ATOM 651 C CA . ASP A 1 84 ? 5.812 -1.102 -11.604 1.00 94.75 84 ASP A CA 1
ATOM 652 C C . ASP A 1 84 ? 5.454 -1.804 -12.921 1.00 94.75 84 ASP A C 1
ATOM 654 O O . ASP A 1 84 ? 6.369 -2.193 -13.654 1.00 94.75 84 ASP A O 1
ATOM 658 N N . ASP A 1 85 ? 4.169 -1.911 -13.227 1.00 93.12 85 ASP A N 1
ATOM 659 C CA . ASP A 1 85 ? 3.616 -2.055 -14.575 1.00 93.12 85 ASP A CA 1
ATOM 660 C C . ASP A 1 85 ? 3.320 -0.635 -15.095 1.00 93.12 85 ASP A C 1
ATOM 662 O O . ASP A 1 85 ? 2.556 0.118 -14.495 1.00 93.12 85 ASP A O 1
ATOM 666 N N . LEU A 1 86 ? 4.045 -0.188 -16.126 1.00 90.94 86 LEU A N 1
ATOM 667 C CA . LEU A 1 86 ? 3.970 1.196 -16.612 1.00 90.94 86 LEU A CA 1
ATOM 668 C C . LEU A 1 86 ? 3.080 1.334 -17.845 1.00 90.94 86 LEU A C 1
ATOM 670 O O . LEU A 1 86 ? 2.764 2.470 -18.228 1.00 90.94 86 LEU A O 1
ATOM 674 N N . ASP A 1 87 ? 2.758 0.225 -18.507 1.00 90.75 87 ASP A N 1
ATOM 675 C CA . ASP A 1 87 ? 1.914 0.204 -19.694 1.00 90.75 87 ASP A CA 1
ATOM 676 C C . ASP A 1 87 ? 0.580 -0.535 -19.514 1.00 90.75 87 ASP A C 1
ATOM 678 O O . ASP A 1 87 ? -0.231 -0.515 -20.449 1.00 90.75 87 ASP A O 1
ATOM 682 N N . PHE A 1 88 ? 0.295 -0.977 -18.285 1.00 88.06 88 PHE A N 1
ATOM 683 C CA . PHE A 1 88 ? -0.976 -1.535 -17.820 1.00 88.06 88 PHE A CA 1
ATOM 684 C C . PHE A 1 88 ? -1.339 -2.818 -18.581 1.00 88.06 88 PHE A C 1
ATOM 686 O O . PHE A 1 88 ? -2.494 -3.025 -18.975 1.00 88.06 88 PHE A O 1
ATOM 693 N N . ASP A 1 89 ? -0.339 -3.651 -18.884 1.00 88.19 89 ASP A N 1
ATOM 694 C CA . ASP A 1 89 ? -0.517 -4.909 -19.616 1.00 88.19 89 ASP A CA 1
ATOM 695 C C . ASP A 1 89 ? -0.567 -6.158 -18.714 1.00 88.19 89 ASP A C 1
ATOM 697 O O . ASP A 1 89 ? -0.845 -7.267 -19.196 1.00 88.19 89 ASP A O 1
ATOM 701 N N . GLY A 1 90 ? -0.395 -5.963 -17.404 1.00 85.88 90 GLY A N 1
ATOM 702 C CA . GLY A 1 90 ? -0.383 -6.982 -16.361 1.00 85.88 90 GLY A CA 1
ATOM 703 C C . GLY A 1 90 ? 1.003 -7.576 -16.087 1.00 85.88 90 GLY A C 1
ATOM 704 O O . GLY A 1 90 ? 1.124 -8.426 -15.196 1.00 85.88 90 GLY A O 1
ATOM 705 N N . ASP A 1 91 ? 2.042 -7.174 -16.826 1.00 89.94 91 ASP A N 1
ATOM 706 C CA . ASP A 1 91 ? 3.430 -7.555 -16.585 1.00 89.94 91 ASP A CA 1
ATOM 707 C C . ASP A 1 91 ? 4.240 -6.376 -16.003 1.00 89.94 91 ASP A C 1
ATOM 709 O O . ASP A 1 91 ? 4.228 -5.247 -16.477 1.00 89.94 91 ASP A O 1
ATOM 713 N N . HIS A 1 92 ? 5.051 -6.642 -14.974 1.00 92.62 92 HIS A N 1
ATOM 714 C CA . HIS A 1 92 ? 5.904 -5.599 -14.397 1.00 92.62 92 HIS A CA 1
ATOM 715 C C . HIS A 1 92 ? 7.061 -5.204 -15.335 1.00 92.62 92 HIS A C 1
ATOM 717 O O . HIS A 1 92 ? 7.991 -5.985 -15.577 1.00 92.62 92 HIS A O 1
ATOM 723 N N . ASP A 1 93 ? 7.084 -3.939 -15.742 1.00 94.56 93 ASP A N 1
ATOM 724 C CA . ASP A 1 93 ? 8.127 -3.317 -16.559 1.00 94.56 93 ASP A CA 1
ATOM 725 C C . ASP A 1 93 ? 9.402 -2.982 -15.787 1.00 94.56 93 ASP A C 1
ATOM 727 O O . ASP A 1 93 ? 10.524 -3.002 -16.320 1.00 94.56 93 ASP A O 1
ATOM 731 N N . ARG A 1 94 ? 9.239 -2.581 -14.523 1.00 95.31 94 ARG A N 1
ATOM 732 C CA . ARG A 1 94 ? 10.310 -1.959 -13.748 1.00 95.31 94 ARG A CA 1
ATOM 733 C C . ARG A 1 94 ? 10.368 -2.507 -12.339 1.00 95.31 94 ARG A C 1
ATOM 735 O O . ARG A 1 94 ? 9.362 -2.786 -11.711 1.00 95.31 94 ARG A O 1
ATOM 742 N N . VAL A 1 95 ? 11.593 -2.606 -11.826 1.00 95.69 95 VAL A N 1
ATOM 743 C CA . VAL A 1 95 ? 11.855 -2.921 -10.425 1.00 95.69 95 VAL A CA 1
ATOM 744 C C . VAL A 1 95 ? 12.779 -1.865 -9.842 1.00 95.69 95 VAL A C 1
ATOM 746 O O . VAL A 1 95 ? 13.867 -1.621 -10.375 1.00 95.69 95 VAL A O 1
ATOM 749 N N . THR A 1 96 ? 12.372 -1.262 -8.733 1.00 93.56 96 THR A N 1
ATOM 750 C CA . THR A 1 96 ? 13.170 -0.292 -7.982 1.00 93.56 96 THR A CA 1
ATOM 751 C C . THR A 1 96 ? 13.358 -0.739 -6.532 1.00 93.56 96 THR A C 1
ATOM 753 O O . THR A 1 96 ? 12.715 -1.671 -6.046 1.00 93.56 96 THR A O 1
ATOM 756 N N . THR A 1 97 ? 14.320 -0.126 -5.843 1.00 91.19 97 THR A N 1
ATOM 757 C CA . THR A 1 97 ? 14.485 -0.301 -4.395 1.00 91.19 97 THR A CA 1
ATOM 758 C C . THR A 1 97 ? 13.506 0.610 -3.667 1.00 91.19 97 THR A C 1
ATOM 760 O O . THR A 1 97 ? 13.478 1.800 -3.979 1.00 91.19 97 THR A O 1
ATOM 763 N N . GLY A 1 98 ? 12.800 0.095 -2.661 1.00 78.56 98 GLY A N 1
ATOM 764 C CA . GLY A 1 98 ? 11.756 0.829 -1.932 1.00 78.56 98 GLY A CA 1
ATOM 765 C C . GLY A 1 98 ? 12.241 1.998 -1.071 1.00 78.56 98 GLY A C 1
ATOM 766 O O . GLY A 1 98 ? 11.448 2.782 -0.563 1.00 78.56 98 GLY A O 1
ATOM 767 N N . GLY A 1 99 ? 13.557 2.159 -0.901 1.00 79.62 99 GLY A N 1
ATOM 768 C CA . GLY A 1 99 ? 14.116 3.339 -0.240 1.00 79.62 99 GLY A CA 1
ATOM 769 C C . GLY A 1 99 ? 13.746 3.459 1.241 1.00 79.62 99 GLY A C 1
ATOM 770 O O . GLY A 1 99 ? 13.878 4.551 1.792 1.00 79.62 99 GLY A O 1
ATOM 771 N N . ASN A 1 100 ? 13.337 2.352 1.878 1.00 80.56 100 ASN A N 1
ATOM 772 C CA . ASN A 1 100 ? 12.939 2.296 3.285 1.00 80.56 100 ASN A CA 1
ATOM 773 C C . ASN A 1 100 ? 11.680 3.142 3.597 1.00 80.56 100 ASN A C 1
ATOM 775 O O . ASN A 1 100 ? 11.538 3.648 4.715 1.00 80.56 100 ASN A O 1
ATOM 779 N N . ALA A 1 101 ? 10.799 3.336 2.608 1.00 89.31 101 ALA A N 1
ATOM 780 C CA . ALA A 1 101 ? 9.460 3.887 2.814 1.00 89.31 101 ALA A CA 1
ATOM 781 C C . ALA A 1 101 ? 8.553 2.865 3.522 1.00 89.31 101 ALA A C 1
ATOM 783 O O . ALA A 1 101 ? 8.858 1.670 3.559 1.00 89.31 101 ALA A O 1
ATOM 784 N N . TRP A 1 102 ? 7.462 3.335 4.121 1.00 90.94 102 TRP A N 1
ATOM 785 C CA . TRP A 1 102 ? 6.404 2.443 4.589 1.00 90.94 102 TRP A CA 1
ATOM 786 C C . TRP A 1 102 ? 5.639 1.856 3.405 1.00 90.94 102 TRP A C 1
ATOM 788 O O . TRP A 1 102 ? 5.637 2.452 2.329 1.00 90.94 102 TRP A O 1
ATOM 798 N N . LEU A 1 103 ? 4.987 0.706 3.593 1.00 90.75 103 LEU A N 1
ATOM 799 C CA . LEU A 1 103 ? 4.291 0.042 2.492 1.00 90.75 103 LEU A CA 1
ATOM 800 C C . LEU A 1 103 ? 3.111 0.857 1.971 1.00 90.75 103 LEU A C 1
ATOM 802 O O . LEU A 1 103 ? 2.996 0.980 0.760 1.00 90.75 103 LEU A O 1
ATOM 806 N N . GLY A 1 104 ? 2.335 1.507 2.844 1.00 88.00 104 GLY A N 1
ATOM 807 C CA . GLY A 1 104 ? 1.260 2.423 2.433 1.00 88.00 104 GLY A CA 1
ATOM 808 C C . GLY A 1 104 ? 1.723 3.621 1.588 1.00 88.00 104 GLY A C 1
ATOM 809 O O . GLY A 1 104 ? 0.921 4.194 0.863 1.00 88.00 104 GLY A O 1
ATOM 810 N N . ASP A 1 105 ? 3.018 3.955 1.612 1.00 90.75 105 ASP A N 1
ATOM 811 C CA . ASP A 1 105 ? 3.606 5.066 0.844 1.00 90.75 105 ASP A CA 1
ATOM 812 C C . ASP A 1 105 ? 4.468 4.583 -0.326 1.00 90.75 105 ASP A C 1
ATOM 814 O O . ASP A 1 105 ? 5.217 5.355 -0.933 1.00 90.75 105 ASP A O 1
ATOM 818 N N . ALA A 1 106 ? 4.442 3.281 -0.617 1.00 91.38 106 ALA A N 1
ATOM 819 C CA . ALA A 1 106 ? 5.318 2.697 -1.619 1.00 91.38 106 ALA A CA 1
ATOM 820 C C . ALA A 1 106 ? 4.872 2.996 -3.059 1.00 91.38 106 ALA A C 1
ATOM 822 O O . ALA A 1 106 ? 5.659 2.776 -3.981 1.00 91.38 106 ALA A O 1
ATOM 823 N N . ASN A 1 107 ? 3.657 3.521 -3.254 1.00 90.56 107 ASN A N 1
ATOM 824 C CA . ASN A 1 107 ? 3.163 3.962 -4.552 1.00 90.56 107 ASN A CA 1
ATOM 825 C C . ASN A 1 107 ? 3.739 5.340 -4.935 1.00 90.56 107 ASN A C 1
ATOM 827 O O . ASN A 1 107 ? 3.376 6.349 -4.333 1.00 90.56 107 ASN A O 1
ATOM 831 N N . PRO A 1 108 ? 4.599 5.438 -5.965 1.00 84.62 108 PRO A N 1
ATOM 832 C CA . PRO A 1 108 ? 5.159 6.718 -6.391 1.00 84.62 108 PRO A CA 1
ATOM 833 C C . PRO A 1 108 ? 4.187 7.579 -7.219 1.00 84.62 108 PRO A C 1
ATOM 835 O O . PRO A 1 108 ? 4.537 8.718 -7.547 1.00 84.62 108 PRO A O 1
ATOM 838 N N . TYR A 1 109 ? 3.023 7.046 -7.608 1.00 86.19 109 TYR A N 1
ATOM 839 C CA . TYR A 1 109 ? 2.035 7.719 -8.462 1.00 86.19 109 TYR A CA 1
ATOM 840 C C . TYR A 1 109 ? 0.769 8.142 -7.713 1.00 86.19 109 TYR A C 1
ATOM 842 O O . TYR A 1 109 ? 0.073 9.045 -8.180 1.00 86.19 109 TYR A O 1
ATOM 850 N N . GLY A 1 110 ? 0.508 7.518 -6.566 1.00 80.25 110 GLY A N 1
ATOM 851 C CA . GLY A 1 110 ? -0.645 7.770 -5.711 1.00 80.25 110 GLY A CA 1
ATOM 852 C C . GLY A 1 110 ? -0.360 8.720 -4.541 1.00 80.25 110 GLY A C 1
ATOM 853 O O . GLY A 1 110 ? 0.735 9.288 -4.427 1.00 80.25 110 GLY A O 1
ATOM 854 N N . PRO A 1 111 ? -1.361 8.936 -3.676 1.00 80.31 111 PRO A N 1
ATOM 855 C CA . PRO A 1 111 ? -1.198 9.665 -2.417 1.00 80.31 111 PRO A CA 1
ATOM 856 C C . PRO A 1 111 ? -0.333 8.900 -1.394 1.00 80.31 111 PRO A C 1
ATOM 858 O O . PRO A 1 111 ? -0.052 7.713 -1.536 1.00 80.31 111 PRO A O 1
ATOM 861 N N . ASP A 1 112 ? 0.035 9.595 -0.316 1.00 85.25 112 ASP A N 1
ATOM 862 C CA . ASP A 1 112 ? 0.532 8.992 0.931 1.00 85.25 112 ASP A CA 1
ATOM 863 C C . ASP A 1 112 ? -0.662 8.373 1.672 1.00 85.25 112 ASP A C 1
ATOM 865 O O . ASP A 1 112 ? -1.536 9.106 2.143 1.00 85.25 112 ASP A O 1
ATOM 869 N N . LEU A 1 113 ? -0.728 7.038 1.730 1.00 90.25 113 LEU A N 1
ATOM 870 C CA . LEU A 1 113 ? -1.776 6.326 2.472 1.00 90.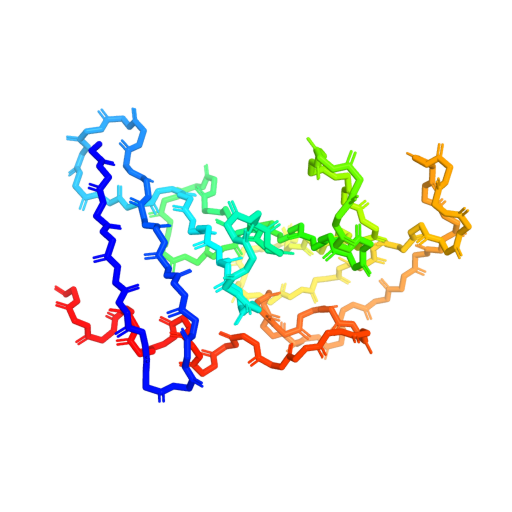25 113 LEU A CA 1
ATOM 871 C C . LEU A 1 113 ? -1.357 6.033 3.913 1.00 90.25 113 LEU A C 1
ATOM 873 O O . LEU A 1 113 ? -2.174 5.567 4.713 1.00 90.25 113 LEU A O 1
ATOM 877 N N . GLN A 1 114 ? -0.103 6.286 4.292 1.00 90.62 114 GLN A N 1
ATOM 878 C CA . GLN A 1 114 ? 0.352 5.974 5.636 1.00 90.62 114 GLN A CA 1
ATOM 879 C C . GLN A 1 114 ? -0.383 6.806 6.689 1.00 90.62 114 GLN A C 1
ATOM 881 O O . GLN A 1 114 ? -0.657 6.287 7.778 1.00 90.62 114 GLN A O 1
ATOM 886 N N . GLU A 1 115 ? -0.726 8.067 6.413 1.00 90.69 115 GLU A N 1
ATOM 887 C CA . GLU A 1 115 ? -1.572 8.848 7.326 1.00 90.69 115 GLU A CA 1
ATOM 888 C C . GLU A 1 115 ? -2.994 8.271 7.432 1.00 90.69 115 GLU A C 1
ATOM 890 O O . GLU A 1 115 ? -3.482 8.092 8.556 1.00 90.69 115 GLU A O 1
ATOM 895 N N . THR A 1 116 ? -3.608 7.914 6.299 1.00 92.94 116 THR A N 1
ATOM 896 C CA . THR A 1 116 ? -4.941 7.293 6.206 1.00 92.94 116 THR A CA 1
ATOM 897 C C . THR A 1 116 ? -5.017 6.028 7.060 1.00 92.94 116 THR A C 1
ATOM 899 O O . THR A 1 116 ? -5.863 5.899 7.946 1.00 92.94 116 THR A O 1
ATOM 902 N N . VAL A 1 117 ? -4.065 5.117 6.871 1.00 91.06 117 VAL A N 1
ATOM 903 C CA . VAL A 1 117 ? -4.022 3.825 7.566 1.00 91.06 117 VAL A CA 1
ATOM 904 C C . VAL A 1 117 ? -3.699 4.005 9.054 1.00 91.06 117 VAL A C 1
ATOM 906 O O . VAL A 1 117 ? -4.328 3.391 9.915 1.00 91.06 117 VAL A O 1
ATOM 909 N N . ASN A 1 118 ? -2.808 4.938 9.409 1.00 91.62 118 ASN A N 1
ATOM 910 C CA . ASN A 1 118 ? -2.535 5.260 10.814 1.00 91.62 118 ASN A CA 1
ATOM 911 C C . ASN A 1 118 ? -3.743 5.868 11.540 1.00 91.62 118 ASN A C 1
ATOM 913 O O . ASN A 1 118 ? -3.843 5.774 12.767 1.00 91.62 118 ASN A O 1
ATOM 917 N N . GLU A 1 119 ? -4.637 6.574 10.845 1.00 94.19 119 GLU A N 1
ATOM 918 C CA . GLU A 1 119 ? -5.900 7.024 11.437 1.00 94.19 119 GLU A CA 1
ATOM 919 C C . GLU A 1 119 ? -6.755 5.838 11.883 1.00 94.19 119 GLU A C 1
ATOM 921 O O . GLU A 1 119 ? -7.330 5.891 12.972 1.00 94.19 119 GLU A O 1
ATOM 926 N N . VAL A 1 120 ? -6.783 4.768 11.092 1.00 91.38 120 VAL A N 1
ATOM 927 C CA . VAL A 1 120 ? -7.545 3.550 11.379 1.00 91.38 120 VAL A CA 1
ATOM 928 C C . VAL A 1 120 ? -6.885 2.733 12.485 1.00 91.38 120 VAL A C 1
ATOM 930 O O . VAL A 1 120 ? -7.517 2.491 13.510 1.00 91.38 120 VAL A O 1
ATOM 933 N N . TYR A 1 121 ? -5.591 2.422 12.370 1.00 87.69 121 TYR A N 1
ATOM 934 C CA . TYR A 1 121 ? -4.876 1.613 13.369 1.00 87.69 121 TYR A CA 1
ATOM 935 C C . TYR A 1 121 ? -4.825 2.249 14.766 1.00 87.69 121 TYR A C 1
ATOM 937 O O . TYR A 1 121 ? -4.677 1.554 15.765 1.00 87.69 121 TYR A O 1
ATOM 945 N N . ARG A 1 122 ? -4.990 3.573 14.889 1.00 88.38 122 ARG A N 1
ATOM 946 C CA . ARG A 1 122 ? -5.110 4.248 16.199 1.00 88.38 122 ARG A CA 1
ATOM 947 C C . ARG A 1 122 ? -6.452 4.015 16.905 1.00 88.38 122 ARG A C 1
ATOM 949 O O . ARG A 1 122 ? -6.602 4.463 18.044 1.00 88.38 122 ARG A O 1
ATOM 956 N N . GLN A 1 123 ? -7.428 3.414 16.230 1.00 84.00 123 GLN A N 1
ATOM 957 C CA . GLN A 1 123 ? -8.769 3.139 16.757 1.00 84.00 123 GLN A CA 1
ATOM 958 C C . GLN A 1 123 ? -8.923 1.702 17.274 1.00 84.00 123 GLN A C 1
ATOM 960 O O . GLN A 1 123 ? -9.914 1.433 17.959 1.00 84.00 123 GLN A O 1
ATOM 965 N N . LEU A 1 124 ? -7.957 0.831 16.963 1.00 81.44 124 LEU A N 1
ATOM 966 C CA . LEU A 1 124 ? -7.842 -0.556 17.424 1.00 81.44 124 LEU A CA 1
ATOM 967 C C . LEU A 1 124 ? -7.183 -0.611 18.817 1.00 81.44 124 LEU A C 1
ATOM 969 O O . LEU A 1 124 ? -7.666 -1.388 19.674 1.00 81.44 124 LEU A O 1
#

Radius of gyration: 13.76 Å; Cα contacts (8 Å, |Δi|>4): 285; chains: 1; bounding box: 31×29×37 Å

Solvent-accessible surfac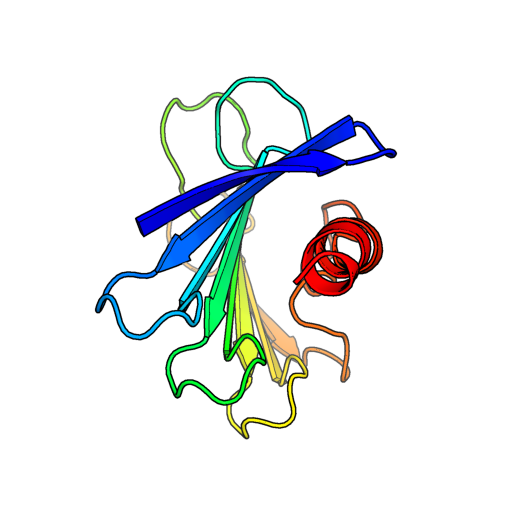e area (backbone atoms only — not comparable to full-atom values): 7122 Å² total; per-residue (Å²): 82,75,50,80,45,79,48,93,93,58,27,39,37,37,38,31,20,86,87,68,84,82,59,63,36,34,41,38,30,18,60,86,69,84,82,57,62,36,32,42,35,28,27,85,83,75,82,87,43,46,35,35,24,37,28,33,84,67,87,86,75,86,70,82,63,65,30,31,40,30,32,28,87,79,77,81,44,29,17,52,35,29,33,32,28,85,80,76,78,86,57,70,74,43,77,48,71,34,81,71,32,44,46,55,46,56,48,92,86,61,70,73,36,49,65,58,50,51,60,54,64,74,73,113

Sequence (124 aa):
MSDIYYTSDGSIVTLEDHDGDGYEETTLVDENRDGETDAWLIDTDGDTRDDQAYFDNSPGDDDFTADVTAVDTNSDGRVDRVYDDLDFDGDHDRVTTGGNAWLGDANPYGPDLQETVNEVYRQL

Mean predicted aligned error: 3.85 Å